Protein AF-A0A395IHF7-F1 (afdb_monomer_lite)

Structure (mmCIF, N/CA/C/O backbone):
data_AF-A0A395IHF7-F1
#
_entry.id   AF-A0A395IHF7-F1
#
loop_
_atom_site.group_PDB
_atom_site.id
_atom_site.type_symbol
_atom_site.label_atom_id
_atom_site.label_alt_id
_atom_site.label_comp_id
_atom_site.label_asym_id
_atom_site.label_entity_id
_atom_site.label_seq_id
_atom_site.pdbx_PDB_ins_code
_atom_site.Cartn_x
_atom_site.Cartn_y
_atom_site.Cartn_z
_atom_site.occupancy
_atom_site.B_iso_or_equiv
_atom_site.auth_seq_id
_atom_site.auth_comp_id
_atom_site.auth_asym_id
_atom_site.auth_atom_id
_atom_site.pdbx_PDB_model_num
ATOM 1 N N . MET A 1 1 ? 16.273 -17.813 -57.837 1.00 55.16 1 MET A N 1
ATOM 2 C CA . MET A 1 1 ? 17.072 -17.287 -56.708 1.00 55.16 1 MET A CA 1
ATOM 3 C C . MET A 1 1 ? 18.496 -17.087 -57.197 1.00 55.16 1 MET A C 1
ATOM 5 O O . MET A 1 1 ? 19.016 -17.998 -57.826 1.00 55.16 1 MET A O 1
ATOM 9 N N . LYS A 1 2 ? 19.098 -15.906 -57.006 1.00 71.19 2 LYS A N 1
ATOM 10 C CA . LYS A 1 2 ? 20.512 -15.695 -57.355 1.00 71.19 2 LYS A CA 1
ATOM 11 C C . LYS A 1 2 ? 21.370 -16.329 -56.262 1.00 71.19 2 LYS A C 1
ATOM 13 O O . LYS A 1 2 ? 21.227 -15.961 -55.101 1.00 71.19 2 LYS A O 1
ATOM 18 N N . GLN A 1 3 ? 22.212 -17.286 -56.632 1.00 73.31 3 GLN A N 1
ATOM 19 C CA . GLN A 1 3 ? 23.187 -17.875 -55.723 1.00 73.31 3 GLN A CA 1
ATOM 20 C C . GLN A 1 3 ? 24.401 -16.945 -55.670 1.00 73.31 3 GLN A C 1
ATOM 22 O O . GLN A 1 3 ? 24.995 -16.646 -56.703 1.00 73.31 3 GLN A O 1
ATOM 27 N N . LEU A 1 4 ? 24.703 -16.419 -54.485 1.00 83.75 4 LEU A N 1
ATOM 28 C CA . LEU A 1 4 ? 25.856 -15.552 -54.252 1.00 83.75 4 LEU A CA 1
ATOM 29 C C . LEU A 1 4 ? 27.018 -16.418 -53.756 1.00 83.75 4 LEU A C 1
ATOM 31 O O . LEU A 1 4 ? 26.827 -17.226 -52.848 1.00 83.75 4 LEU A O 1
ATOM 35 N N . ASP A 1 5 ? 28.202 -16.253 -54.345 1.00 85.06 5 ASP A N 1
ATOM 36 C CA . ASP A 1 5 ? 29.438 -16.837 -53.811 1.00 85.06 5 ASP A CA 1
ATOM 37 C C . ASP A 1 5 ? 29.914 -15.965 -52.641 1.00 85.06 5 ASP A C 1
ATOM 39 O O . ASP A 1 5 ? 30.459 -14.878 -52.838 1.00 85.06 5 ASP A O 1
ATOM 43 N N . ILE A 1 6 ? 29.619 -16.401 -51.415 1.00 87.75 6 ILE A N 1
ATOM 44 C CA . ILE A 1 6 ? 29.941 -15.677 -50.183 1.00 87.75 6 ILE A CA 1
ATOM 45 C C . ILE A 1 6 ? 31.145 -16.344 -49.525 1.00 87.75 6 ILE A C 1
ATOM 47 O O . ILE A 1 6 ? 31.130 -17.541 -49.241 1.00 87.75 6 ILE A O 1
ATOM 51 N N . ARG A 1 7 ? 32.170 -15.548 -49.211 1.00 87.12 7 ARG A N 1
ATOM 52 C CA . ARG A 1 7 ? 33.352 -15.991 -48.462 1.00 87.12 7 ARG A CA 1
ATOM 53 C C . ARG A 1 7 ? 33.421 -15.260 -47.130 1.00 87.12 7 ARG A C 1
ATOM 55 O O . ARG A 1 7 ? 33.378 -14.035 -47.098 1.00 87.12 7 ARG A O 1
ATOM 62 N N . ILE A 1 8 ? 33.551 -16.020 -46.047 1.00 87.75 8 ILE A N 1
ATOM 63 C CA . ILE A 1 8 ? 33.604 -15.498 -44.677 1.00 87.75 8 ILE A CA 1
ATOM 64 C C . ILE A 1 8 ? 35.060 -15.471 -44.215 1.00 87.75 8 ILE A C 1
ATOM 66 O O . ILE A 1 8 ? 35.798 -16.438 -44.412 1.00 87.75 8 ILE A O 1
ATOM 70 N N . LYS A 1 9 ? 35.471 -14.369 -43.587 1.00 84.25 9 LYS A N 1
ATOM 71 C CA . LYS A 1 9 ? 36.768 -14.235 -42.920 1.00 84.25 9 LYS A CA 1
ATOM 72 C C . LYS A 1 9 ? 36.562 -13.625 -41.541 1.00 84.25 9 LYS A C 1
ATOM 74 O O . LYS A 1 9 ? 35.762 -12.709 -41.391 1.00 84.25 9 LYS A O 1
ATOM 79 N N . TRP A 1 10 ? 37.312 -14.124 -40.567 1.00 84.88 10 TRP A N 1
ATOM 80 C CA . TRP A 1 10 ? 37.347 -13.587 -39.212 1.00 84.88 10 TRP A CA 1
ATOM 81 C C . TRP A 1 10 ? 38.601 -12.737 -39.042 1.00 84.88 10 TRP A C 1
ATOM 83 O O . TRP A 1 10 ? 39.677 -13.135 -39.491 1.00 84.88 10 TRP A O 1
ATOM 93 N N . SER A 1 11 ? 38.457 -11.586 -38.395 1.00 80.81 11 SER A N 1
ATOM 94 C CA . SER A 1 11 ? 39.566 -10.719 -38.004 1.00 80.81 11 SER A CA 1
ATOM 95 C C . SER A 1 11 ? 39.525 -10.501 -36.492 1.00 80.81 11 SER A C 1
ATOM 97 O O . SER A 1 11 ? 38.429 -10.397 -35.938 1.00 80.81 11 SER A O 1
ATOM 99 N N . PRO A 1 12 ? 40.683 -10.395 -35.819 1.00 81.56 12 PRO A N 1
ATOM 100 C CA . PRO A 1 12 ? 40.761 -9.789 -34.495 1.00 81.56 12 PRO A CA 1
ATOM 101 C C . PRO A 1 12 ? 40.191 -8.361 -34.514 1.00 81.56 12 PRO A C 1
ATOM 103 O O . PRO A 1 12 ? 40.241 -7.686 -35.547 1.00 81.56 12 PRO A O 1
ATOM 106 N N . GLY A 1 13 ? 39.634 -7.921 -33.384 1.00 78.19 13 GLY A N 1
ATOM 107 C CA . GLY A 1 13 ? 39.105 -6.562 -33.230 1.00 78.19 13 GLY A CA 1
ATOM 108 C C . GLY A 1 13 ? 40.215 -5.507 -33.213 1.00 78.19 13 GLY A C 1
ATOM 109 O O . GLY A 1 13 ? 41.341 -5.814 -32.829 1.00 78.19 13 GLY A O 1
ATOM 110 N N . HIS A 1 14 ? 39.881 -4.275 -33.611 1.00 71.88 14 HIS A N 1
ATOM 111 C CA . HIS A 1 14 ? 40.781 -3.110 -33.602 1.00 71.88 14 HIS A CA 1
ATOM 112 C C . HIS A 1 14 ? 42.062 -3.279 -34.433 1.00 71.88 14 HIS A C 1
ATOM 114 O O . HIS A 1 14 ? 43.141 -2.845 -34.043 1.00 71.88 14 HIS A O 1
ATOM 120 N N . MET A 1 15 ? 41.940 -3.925 -35.593 1.00 80.06 15 MET A N 1
ATOM 121 C CA . MET A 1 15 ? 43.037 -4.094 -36.554 1.00 80.06 15 MET A CA 1
ATOM 122 C C . MET A 1 15 ? 43.128 -2.938 -37.564 1.00 80.06 15 MET A C 1
ATOM 124 O O . MET A 1 15 ? 43.804 -3.086 -38.579 1.00 80.06 15 MET A O 1
ATOM 128 N N . GLU A 1 16 ? 42.410 -1.831 -37.330 1.00 76.31 16 GLU A N 1
ATOM 129 C CA . GLU A 1 16 ? 42.349 -0.661 -38.224 1.00 76.31 16 GLU A CA 1
ATOM 130 C C . GLU A 1 16 ? 41.870 -1.009 -39.647 1.00 76.31 16 GLU A C 1
ATOM 132 O O . GLU A 1 16 ? 42.164 -0.320 -40.624 1.00 76.31 16 GLU A O 1
ATOM 137 N N . ILE A 1 17 ? 41.105 -2.098 -39.789 1.00 84.94 17 ILE A N 1
ATOM 138 C CA . ILE A 1 17 ? 40.474 -2.443 -41.061 1.00 84.94 17 ILE A CA 1
ATOM 139 C C . ILE A 1 17 ? 39.354 -1.433 -41.286 1.00 84.94 17 ILE A C 1
ATOM 141 O O . ILE A 1 17 ? 38.301 -1.545 -40.667 1.00 84.94 17 ILE A O 1
ATOM 145 N N . GLU A 1 18 ? 39.575 -0.484 -42.193 1.00 84.12 18 GLU A N 1
ATOM 146 C CA . GLU A 1 18 ? 38.692 0.661 -42.464 1.00 84.12 18 GLU A CA 1
ATOM 147 C C . GLU A 1 18 ? 37.201 0.283 -42.518 1.00 84.12 18 GLU A C 1
ATOM 149 O O . GLU A 1 18 ? 36.375 0.893 -41.846 1.00 84.12 18 GLU A O 1
ATOM 154 N N . GLY A 1 19 ? 36.849 -0.786 -43.242 1.00 85.19 19 GLY A N 1
ATOM 155 C CA . GLY A 1 19 ? 35.459 -1.245 -43.341 1.00 85.19 19 GLY A CA 1
ATOM 156 C C . GLY A 1 19 ? 34.888 -1.856 -42.054 1.00 85.19 19 GLY A C 1
ATOM 157 O O . GLY A 1 19 ? 33.687 -1.759 -41.821 1.00 85.19 19 GLY A O 1
ATOM 158 N N . ASN A 1 20 ? 35.722 -2.478 -41.217 1.00 86.44 20 ASN A N 1
ATOM 159 C CA . ASN A 1 20 ? 35.306 -3.016 -39.920 1.00 86.44 20 ASN A CA 1
ATOM 160 C C . ASN A 1 20 ? 35.151 -1.898 -38.885 1.00 86.44 20 ASN A C 1
ATOM 162 O O . ASN A 1 20 ? 34.181 -1.901 -38.140 1.00 86.44 20 ASN A O 1
ATOM 166 N N . GLU A 1 21 ? 36.071 -0.934 -38.875 1.00 87.94 21 GLU A N 1
ATOM 167 C CA . GLU A 1 21 ? 35.995 0.233 -37.991 1.00 87.94 21 GLU A CA 1
ATOM 168 C C . GLU A 1 21 ? 34.795 1.117 -38.346 1.00 87.94 21 GLU A C 1
ATOM 170 O O . GLU A 1 21 ? 34.081 1.572 -37.460 1.00 87.94 21 GLU A O 1
ATOM 175 N N . GLU A 1 22 ? 34.501 1.313 -39.636 1.00 86.56 22 GLU A N 1
ATOM 176 C CA . GLU A 1 22 ? 33.305 2.047 -40.060 1.00 86.56 22 GLU A CA 1
ATOM 177 C C . GLU A 1 22 ? 32.018 1.288 -39.708 1.00 86.56 22 GLU A C 1
ATOM 179 O O . GLU A 1 22 ? 31.049 1.892 -39.245 1.00 86.56 22 GLU A O 1
ATOM 184 N N . ALA A 1 23 ? 32.002 -0.041 -39.863 1.00 87.75 23 ALA A N 1
ATOM 185 C CA . ALA A 1 23 ? 30.879 -0.864 -39.422 1.00 87.75 23 ALA A CA 1
ATOM 186 C C . ALA A 1 23 ? 30.671 -0.785 -37.899 1.00 87.75 23 ALA A C 1
ATOM 188 O O . ALA A 1 23 ? 29.532 -0.644 -37.451 1.00 87.75 23 ALA A O 1
ATOM 189 N N . ASP A 1 24 ? 31.748 -0.815 -37.112 1.00 86.81 24 ASP A N 1
ATOM 190 C CA . ASP A 1 24 ? 31.706 -0.671 -35.655 1.00 86.81 24 ASP A CA 1
ATOM 191 C C . ASP A 1 24 ? 31.261 0.739 -35.240 1.00 86.81 24 ASP A C 1
ATOM 193 O O . ASP A 1 24 ? 30.377 0.902 -34.399 1.00 86.81 24 ASP A O 1
ATOM 197 N N . ARG A 1 25 ? 31.766 1.781 -35.911 1.00 87.81 25 ARG A N 1
ATOM 198 C CA . ARG A 1 25 ? 31.331 3.172 -35.725 1.00 87.81 25 ARG A CA 1
ATOM 199 C C . ARG A 1 25 ? 29.837 3.332 -35.993 1.00 87.81 25 ARG A C 1
ATOM 201 O O . ARG A 1 25 ? 29.148 3.994 -35.216 1.00 87.81 25 ARG A O 1
ATOM 208 N N . LEU A 1 26 ? 29.323 2.733 -37.068 1.00 87.38 26 LEU A N 1
ATOM 209 C CA . LEU A 1 26 ? 27.897 2.754 -37.406 1.00 87.38 26 LEU A CA 1
ATOM 210 C C . LEU A 1 26 ? 27.057 1.957 -36.401 1.00 87.38 26 LEU A C 1
ATOM 212 O O . LEU A 1 26 ? 25.983 2.419 -36.014 1.00 87.38 26 LEU A O 1
ATOM 216 N N . ALA A 1 27 ? 27.545 0.806 -35.937 1.00 87.62 27 ALA A N 1
ATOM 217 C CA . ALA A 1 27 ? 26.888 0.021 -34.895 1.00 87.62 27 ALA A CA 1
ATOM 218 C C . ALA A 1 27 ? 26.808 0.800 -33.572 1.00 87.62 27 ALA A C 1
ATOM 220 O O . ALA A 1 27 ? 25.733 0.894 -32.980 1.00 87.62 27 ALA A O 1
ATOM 221 N N . ASN A 1 28 ? 27.904 1.442 -33.159 1.00 83.62 28 ASN A N 1
ATOM 222 C CA . ASN A 1 28 ? 27.968 2.291 -31.970 1.00 83.62 28 ASN A CA 1
ATOM 223 C C . ASN A 1 28 ? 27.066 3.528 -32.102 1.00 83.62 28 ASN A C 1
ATOM 225 O O . ASN A 1 28 ? 26.352 3.883 -31.162 1.00 83.62 28 ASN A O 1
ATOM 229 N N . ALA A 1 29 ? 27.023 4.159 -33.278 1.00 83.06 29 ALA A N 1
ATOM 230 C CA . ALA A 1 29 ? 26.114 5.271 -33.547 1.00 83.06 29 ALA A CA 1
ATOM 231 C C . ALA A 1 29 ? 24.640 4.832 -33.476 1.00 83.06 29 ALA A C 1
ATOM 233 O O . ALA A 1 29 ? 23.815 5.545 -32.909 1.00 83.06 29 ALA A O 1
ATOM 234 N N . GLY A 1 30 ? 24.318 3.640 -33.988 1.00 76.69 30 GLY A N 1
ATOM 235 C CA . GLY A 1 30 ? 22.988 3.035 -33.889 1.00 76.69 30 GLY A CA 1
ATOM 236 C C . GLY A 1 30 ? 22.602 2.660 -32.456 1.00 76.69 30 GLY A C 1
ATOM 237 O O . GLY A 1 30 ? 21.466 2.891 -32.050 1.00 76.69 30 GLY A O 1
ATOM 238 N N . ALA A 1 31 ? 23.556 2.163 -31.665 1.00 76.69 31 ALA A N 1
ATOM 239 C CA . ALA A 1 31 ? 23.379 1.891 -30.238 1.00 76.69 31 ALA A CA 1
ATOM 240 C C . ALA A 1 31 ? 23.173 3.173 -29.412 1.00 76.69 31 ALA A C 1
ATOM 242 O O . ALA A 1 31 ? 22.511 3.142 -28.378 1.00 76.69 31 ALA A O 1
ATOM 243 N N . THR A 1 32 ? 23.699 4.303 -29.893 1.00 68.31 32 THR A N 1
ATOM 244 C CA . THR A 1 32 ? 23.508 5.640 -29.304 1.00 68.31 32 THR A CA 1
ATOM 245 C C . THR A 1 32 ? 22.294 6.376 -29.901 1.00 68.31 32 THR A C 1
ATOM 247 O O . THR A 1 32 ? 22.070 7.551 -29.608 1.00 68.31 32 THR A O 1
ATOM 250 N N . GLY A 1 33 ? 21.489 5.711 -30.744 1.00 65.50 33 GLY A N 1
ATOM 251 C CA . GLY A 1 33 ? 20.199 6.229 -31.208 1.00 65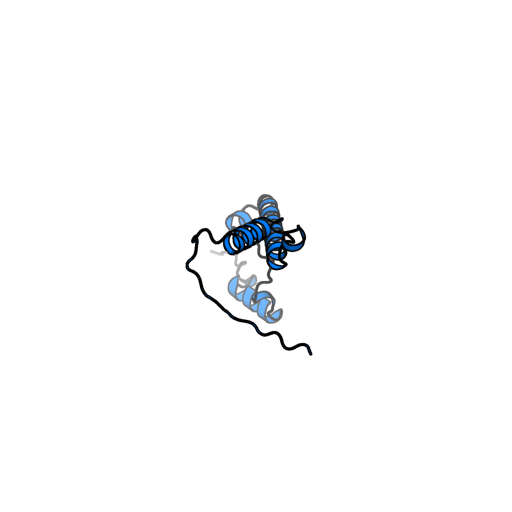.50 33 GLY A CA 1
ATOM 252 C C . GLY A 1 33 ? 19.258 6.532 -30.033 1.00 65.50 33 GLY A C 1
ATOM 253 O O . GLY A 1 33 ? 19.567 6.157 -28.903 1.00 65.50 33 GLY A O 1
ATOM 254 N N . PRO A 1 34 ? 18.122 7.230 -30.247 1.00 62.62 34 PRO A N 1
ATOM 255 C CA . PRO A 1 34 ? 17.223 7.616 -29.163 1.00 62.62 34 PRO A CA 1
ATOM 256 C C . PRO A 1 34 ? 16.772 6.382 -28.377 1.00 62.62 34 PRO A C 1
ATOM 258 O O . PRO A 1 34 ? 15.865 5.660 -28.786 1.00 62.62 34 PRO A O 1
ATOM 261 N N . MET A 1 35 ? 17.448 6.161 -27.251 1.00 59.16 35 MET A N 1
ATOM 262 C CA . MET A 1 35 ? 17.130 5.154 -26.259 1.00 59.16 35 MET A CA 1
ATOM 263 C C . MET A 1 35 ? 15.711 5.452 -25.776 1.00 59.16 35 MET A C 1
ATOM 265 O O . MET A 1 35 ? 15.427 6.554 -25.293 1.00 59.16 35 MET A O 1
ATOM 269 N N . ASP A 1 36 ? 14.829 4.476 -25.948 1.00 55.78 36 ASP A N 1
ATOM 270 C CA . ASP A 1 36 ? 13.464 4.466 -25.440 1.00 55.78 36 ASP A CA 1
ATOM 271 C C . ASP A 1 36 ? 12.622 5.660 -25.906 1.00 55.78 36 ASP A C 1
ATOM 273 O O . ASP A 1 36 ? 12.400 6.654 -25.191 1.00 55.78 36 ASP A O 1
ATOM 277 N N . GLN A 1 37 ? 12.065 5.524 -27.112 1.00 56.88 37 GLN A N 1
ATOM 278 C CA . GLN A 1 37 ? 10.879 6.289 -27.475 1.00 56.88 37 GLN A CA 1
ATOM 279 C C . GLN A 1 37 ? 9.819 6.062 -26.390 1.00 56.88 37 GLN A C 1
ATOM 281 O O . GLN A 1 37 ? 9.633 4.952 -25.902 1.00 56.88 37 GLN A O 1
ATOM 286 N N . ALA A 1 38 ? 9.129 7.132 -25.991 1.00 55.66 38 ALA A N 1
ATOM 287 C CA . ALA A 1 38 ? 8.245 7.207 -24.822 1.00 55.66 38 ALA A CA 1
ATOM 288 C C . ALA A 1 38 ? 7.167 6.100 -24.697 1.00 55.66 38 ALA A C 1
ATOM 290 O O . ALA A 1 38 ? 6.553 5.970 -23.639 1.00 55.66 38 ALA A O 1
ATOM 291 N N . ILE A 1 39 ? 6.958 5.298 -25.742 1.00 53.44 39 ILE A N 1
ATOM 292 C CA . ILE A 1 39 ? 6.114 4.100 -25.760 1.00 53.44 39 ILE A CA 1
ATOM 293 C C . ILE A 1 39 ? 6.646 3.031 -24.785 1.00 53.44 39 ILE A C 1
ATOM 295 O O . ILE A 1 39 ? 5.854 2.444 -24.049 1.00 53.44 39 ILE A O 1
ATOM 299 N N . ASP A 1 40 ? 7.968 2.866 -24.670 1.00 54.72 40 ASP A N 1
ATOM 300 C CA . ASP A 1 40 ? 8.603 1.910 -23.742 1.00 54.72 40 ASP A CA 1
ATOM 301 C C . ASP A 1 40 ? 8.640 2.423 -22.289 1.00 54.72 40 ASP A C 1
ATOM 303 O O . ASP A 1 40 ? 8.932 1.685 -21.349 1.00 54.72 40 ASP A O 1
ATOM 307 N N . LYS A 1 41 ? 8.281 3.698 -22.086 1.00 59.38 41 LYS A N 1
ATOM 308 C CA . LYS A 1 41 ? 8.163 4.359 -20.774 1.00 59.38 41 LYS A CA 1
ATOM 309 C C . LYS A 1 41 ? 6.731 4.366 -20.243 1.00 59.38 41 LYS A C 1
ATOM 311 O O . LYS A 1 41 ? 6.456 5.012 -19.229 1.00 59.38 41 LYS A O 1
ATOM 316 N N . LEU A 1 42 ? 5.804 3.664 -20.899 1.00 65.81 42 LEU A N 1
ATOM 317 C CA . LEU A 1 42 ? 4.484 3.442 -20.324 1.00 65.81 42 LEU A CA 1
ATOM 318 C C . LEU A 1 42 ? 4.646 2.620 -19.038 1.00 65.81 42 LEU A C 1
ATOM 320 O O . LEU A 1 42 ? 5.283 1.563 -19.057 1.00 65.81 42 LEU A O 1
ATOM 324 N N . PRO A 1 43 ? 4.088 3.074 -17.901 1.00 69.12 43 PRO A N 1
ATOM 325 C CA . PRO A 1 43 ? 4.196 2.326 -16.665 1.00 69.12 43 PRO A CA 1
ATOM 326 C C . PRO A 1 43 ? 3.576 0.949 -16.881 1.00 69.12 43 PRO A C 1
ATOM 328 O O . PRO A 1 43 ? 2.414 0.825 -17.274 1.00 69.12 43 PRO A O 1
ATOM 331 N N . THR A 1 44 ? 4.355 -0.099 -16.614 1.00 84.50 44 THR A N 1
ATOM 332 C CA . THR A 1 44 ? 3.873 -1.478 -16.687 1.00 84.50 44 THR A CA 1
ATOM 333 C C . THR A 1 44 ? 2.584 -1.604 -15.872 1.00 84.50 44 THR A C 1
ATOM 335 O O . THR A 1 44 ? 2.452 -0.982 -14.814 1.00 84.50 44 THR A O 1
ATOM 338 N N . ILE A 1 45 ? 1.648 -2.459 -16.295 1.00 87.88 45 ILE A N 1
ATOM 339 C CA . ILE A 1 45 ? 0.398 -2.736 -15.557 1.00 87.88 45 ILE A CA 1
ATOM 340 C C . ILE A 1 45 ? 0.679 -3.014 -14.067 1.00 87.88 45 ILE A C 1
ATOM 342 O O . ILE A 1 45 ? -0.055 -2.556 -13.190 1.00 87.88 45 ILE A O 1
ATOM 346 N N . SER A 1 46 ? 1.770 -3.722 -13.766 1.00 89.56 46 SER A N 1
ATOM 347 C CA . SER A 1 46 ? 2.251 -3.964 -12.401 1.00 89.56 46 SER A CA 1
ATOM 348 C C . SER A 1 46 ? 2.612 -2.677 -11.651 1.00 89.56 46 SER A C 1
ATOM 350 O O . SER A 1 46 ? 2.214 -2.522 -10.499 1.00 89.56 46 SER A O 1
ATOM 352 N N . GLY A 1 47 ? 3.301 -1.733 -12.296 1.00 88.81 47 GLY A N 1
ATOM 353 C CA . GLY A 1 47 ? 3.635 -0.424 -11.728 1.00 88.81 47 GLY A CA 1
ATOM 354 C C . GLY A 1 47 ? 2.389 0.406 -11.422 1.00 88.81 47 GLY A C 1
ATOM 355 O O . GLY A 1 47 ? 2.228 0.885 -10.299 1.00 88.81 47 GLY A O 1
ATOM 356 N N . VAL A 1 48 ? 1.444 0.478 -12.365 1.00 92.38 48 VAL A N 1
ATOM 357 C CA . VAL A 1 48 ? 0.154 1.159 -12.151 1.00 92.38 48 VAL A CA 1
ATOM 358 C C . VAL A 1 48 ? -0.613 0.530 -10.984 1.00 92.38 48 VAL A C 1
ATOM 360 O O . VAL A 1 48 ? -1.082 1.237 -10.091 1.00 92.38 48 VAL A O 1
ATOM 363 N N . ARG A 1 49 ? -0.697 -0.807 -10.929 1.00 93.44 49 ARG A N 1
ATOM 364 C CA . ARG A 1 49 ? -1.339 -1.531 -9.817 1.00 93.44 49 ARG A CA 1
ATOM 365 C C . ARG A 1 49 ? -0.677 -1.235 -8.474 1.00 93.44 49 ARG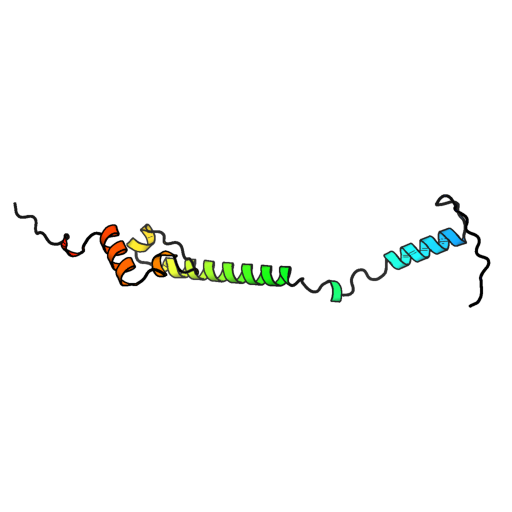 A C 1
ATOM 367 O O . ARG A 1 49 ? -1.386 -1.086 -7.480 1.00 93.44 49 ARG A O 1
ATOM 374 N N . THR A 1 50 ? 0.650 -1.140 -8.429 1.00 94.50 50 THR A N 1
ATOM 375 C CA . THR A 1 50 ? 1.383 -0.769 -7.213 1.00 94.50 50 THR A CA 1
ATOM 376 C C . THR A 1 50 ? 1.011 0.637 -6.761 1.00 94.50 50 THR A C 1
ATOM 378 O O . THR A 1 50 ? 0.649 0.810 -5.601 1.00 94.50 50 THR A O 1
ATOM 381 N N . ILE A 1 51 ? 0.993 1.619 -7.667 1.00 94.44 51 ILE A N 1
ATOM 382 C CA . ILE A 1 51 ? 0.607 3.001 -7.341 1.00 94.44 51 ILE A CA 1
ATOM 383 C C . ILE A 1 51 ? -0.820 3.054 -6.782 1.00 94.44 51 ILE A C 1
ATOM 385 O O . ILE A 1 51 ? -1.057 3.676 -5.748 1.00 94.44 51 ILE A O 1
ATOM 389 N N . VAL A 1 52 ? -1.771 2.362 -7.417 1.00 95.69 52 VAL A N 1
ATOM 390 C CA . VAL A 1 52 ? -3.163 2.300 -6.940 1.00 95.69 52 VAL A CA 1
ATOM 391 C C . VAL A 1 52 ? -3.247 1.679 -5.543 1.00 95.69 52 VAL A C 1
ATOM 393 O O . VAL A 1 52 ? -3.936 2.215 -4.675 1.00 95.69 52 VAL A O 1
ATOM 396 N N . ARG A 1 53 ? -2.521 0.582 -5.290 1.00 94.06 53 ARG A N 1
ATOM 397 C CA . ARG A 1 53 ? -2.464 -0.054 -3.963 1.00 94.06 53 ARG A CA 1
ATOM 398 C C . ARG A 1 53 ? -1.904 0.889 -2.900 1.00 94.06 53 ARG A C 1
ATOM 400 O O . ARG A 1 53 ? -2.476 0.957 -1.818 1.00 94.06 53 ARG A O 1
ATOM 407 N N . GLN A 1 54 ? -0.841 1.629 -3.215 1.00 95.94 54 GLN A N 1
ATOM 408 C CA . GLN A 1 54 ? -0.248 2.600 -2.291 1.00 95.94 54 GLN A CA 1
ATOM 409 C C . GLN A 1 54 ? -1.217 3.740 -1.973 1.00 95.94 54 GLN A C 1
ATOM 411 O O . GLN A 1 54 ? -1.443 4.043 -0.805 1.00 95.94 54 GLN A O 1
ATOM 416 N N . LYS A 1 55 ? -1.869 4.316 -2.993 1.00 96.31 55 LYS A N 1
ATOM 417 C CA . LYS A 1 55 ? -2.879 5.367 -2.789 1.00 96.31 55 LYS A CA 1
ATOM 418 C C . LYS A 1 55 ? -4.045 4.888 -1.929 1.00 96.31 55 LYS A C 1
ATOM 420 O O . LYS A 1 55 ? -4.486 5.612 -1.043 1.00 96.31 55 LYS A O 1
ATOM 425 N N . ARG A 1 56 ? -4.519 3.661 -2.163 1.00 94.31 56 ARG A N 1
ATOM 426 C CA . ARG A 1 56 ? -5.575 3.045 -1.357 1.00 94.31 56 ARG A CA 1
ATOM 427 C C . ARG A 1 56 ? -5.144 2.870 0.100 1.00 94.31 56 ARG A C 1
ATOM 429 O O . ARG A 1 56 ? -5.884 3.271 0.988 1.00 94.31 56 ARG A O 1
ATOM 436 N N . LEU A 1 57 ? -3.959 2.305 0.341 1.00 92.19 57 LEU A N 1
ATOM 437 C CA . LEU A 1 57 ? -3.439 2.085 1.694 1.00 92.19 57 LEU A CA 1
ATOM 438 C C . LEU A 1 57 ? -3.269 3.405 2.458 1.00 92.19 57 LEU A C 1
ATOM 440 O O . LEU A 1 57 ? -3.626 3.488 3.631 1.00 92.19 57 LEU A O 1
ATOM 444 N N . TYR A 1 58 ? -2.766 4.435 1.777 1.00 94.94 58 TYR A N 1
ATOM 445 C CA . TYR A 1 58 ? -2.612 5.774 2.336 1.00 94.94 58 TYR A CA 1
ATOM 446 C C . TYR A 1 58 ? -3.963 6.378 2.735 1.00 94.94 58 TYR A C 1
ATOM 448 O O . TYR A 1 58 ? -4.128 6.814 3.870 1.00 94.94 58 TYR A O 1
ATOM 456 N N . ALA A 1 59 ? -4.955 6.333 1.839 1.00 93.81 59 ALA A N 1
ATOM 457 C CA . ALA A 1 59 ? -6.296 6.839 2.124 1.00 93.81 59 ALA A CA 1
ATOM 458 C C . ALA A 1 59 ? -6.977 6.080 3.277 1.00 93.81 59 ALA A C 1
ATOM 460 O O . ALA A 1 59 ? -7.559 6.708 4.156 1.00 93.81 59 ALA A O 1
ATOM 461 N N . GLU A 1 60 ? -6.872 4.746 3.303 1.00 92.12 60 GLU A N 1
ATOM 462 C CA . GLU A 1 60 ? -7.418 3.915 4.387 1.00 92.12 60 GLU A CA 1
ATOM 463 C C . GLU A 1 60 ? -6.770 4.241 5.739 1.00 92.12 60 GLU A C 1
ATOM 465 O O . GLU A 1 60 ? -7.472 4.362 6.742 1.00 92.12 60 GLU A O 1
ATOM 470 N N . THR A 1 61 ? -5.445 4.410 5.763 1.00 90.94 61 THR A N 1
ATOM 471 C CA . THR A 1 61 ? -4.704 4.744 6.987 1.00 90.94 61 THR A CA 1
ATOM 472 C C . THR A 1 61 ? -5.090 6.126 7.490 1.00 90.94 61 THR A C 1
ATOM 474 O O . THR A 1 61 ? -5.490 6.254 8.642 1.00 90.94 61 THR A O 1
ATOM 477 N N . ASN A 1 62 ? -5.039 7.142 6.627 1.00 93.88 62 ASN A N 1
ATOM 478 C CA . ASN A 1 62 ? -5.372 8.512 7.005 1.00 93.88 62 ASN A CA 1
ATOM 479 C C . ASN A 1 62 ? -6.796 8.625 7.544 1.00 93.88 62 ASN A C 1
ATOM 481 O O . ASN A 1 62 ? -7.004 9.178 8.619 1.00 93.88 62 ASN A O 1
ATOM 485 N N . TRP A 1 63 ? -7.761 8.037 6.834 1.00 93.44 63 TRP A N 1
ATOM 486 C CA . TRP A 1 63 ? -9.148 8.032 7.279 1.00 93.44 63 TRP A CA 1
ATOM 487 C C . TRP A 1 63 ? -9.298 7.362 8.652 1.00 93.44 63 TRP A C 1
ATOM 489 O O . TRP A 1 63 ? -10.012 7.872 9.515 1.00 93.44 63 TRP A O 1
ATOM 499 N N . TRP A 1 64 ? -8.603 6.245 8.900 1.00 93.06 64 TRP A N 1
ATOM 500 C CA . TRP A 1 64 ? -8.658 5.591 10.207 1.00 93.06 64 TRP A CA 1
ATOM 501 C C . TRP A 1 64 ? -8.022 6.430 11.319 1.00 93.06 64 TRP A C 1
ATOM 503 O O . TRP A 1 64 ? -8.574 6.507 12.416 1.00 93.06 64 TRP A O 1
ATOM 513 N N . GLU A 1 65 ? -6.886 7.077 11.052 1.00 91.12 65 GLU A N 1
ATOM 514 C CA . GLU A 1 65 ? -6.249 7.996 12.001 1.00 91.12 65 GLU A CA 1
ATOM 515 C C . GLU A 1 65 ? -7.178 9.158 12.374 1.00 91.12 65 GLU A C 1
ATOM 517 O O . GLU A 1 65 ? -7.353 9.450 13.559 1.00 91.12 65 GLU A O 1
ATOM 522 N N . GLU A 1 66 ? -7.852 9.754 11.389 1.00 93.38 66 GLU A N 1
ATOM 523 C CA . GLU A 1 66 ? -8.859 10.795 11.609 1.00 93.38 66 GLU A CA 1
ATOM 524 C C . GLU A 1 66 ? -10.017 10.277 12.473 1.00 93.38 66 GLU A C 1
ATOM 526 O O . GLU A 1 66 ? -10.363 10.888 13.487 1.00 93.38 66 GLU A O 1
ATOM 531 N N . MET A 1 67 ? -10.573 9.105 12.150 1.00 90.62 67 MET A N 1
ATOM 532 C CA . MET A 1 67 ? -11.666 8.502 12.920 1.00 90.62 67 MET A CA 1
ATOM 533 C C . MET A 1 67 ? -11.259 8.158 14.355 1.00 90.62 67 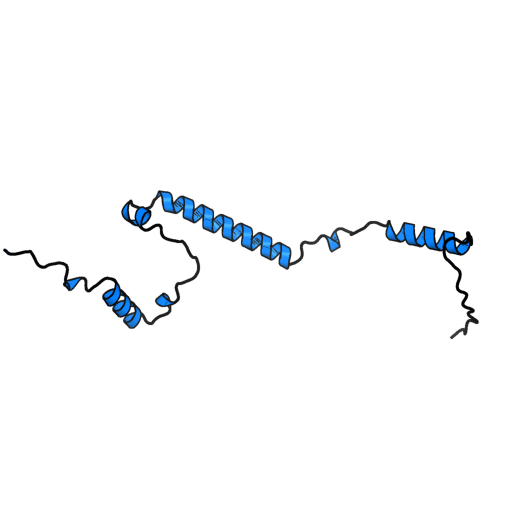MET A C 1
ATOM 535 O O . MET A 1 67 ? -12.059 8.341 15.276 1.00 90.62 67 MET A O 1
ATOM 539 N N . LYS A 1 68 ? -10.015 7.726 14.595 1.00 89.38 68 LYS A N 1
ATOM 540 C CA . LYS A 1 68 ? -9.530 7.416 15.950 1.00 89.38 68 LYS A CA 1
ATOM 541 C C . LYS A 1 68 ? -9.605 8.609 16.899 1.00 89.38 68 LYS A C 1
ATOM 543 O O . LYS A 1 68 ? -9.822 8.414 18.097 1.00 89.38 68 LYS A O 1
ATOM 548 N N . THR A 1 69 ? -9.474 9.834 16.392 1.00 89.25 69 THR A N 1
ATOM 549 C CA . THR A 1 69 ? -9.594 11.041 17.226 1.00 89.25 69 THR A CA 1
ATOM 550 C C . THR A 1 69 ? -10.989 11.168 17.850 1.00 89.25 69 THR A C 1
ATOM 552 O O . THR A 1 69 ? -11.106 11.528 19.027 1.00 89.25 69 THR A O 1
ATOM 555 N N . SER A 1 70 ? -12.021 10.758 17.104 1.00 91.62 70 SER A N 1
ATOM 556 C CA . SER A 1 70 ? -13.438 10.811 17.483 1.00 91.62 70 SER A CA 1
ATOM 557 C C . SER A 1 70 ? -13.893 9.688 18.427 1.00 91.62 70 SER A C 1
ATOM 559 O O . SER A 1 70 ? -14.999 9.744 18.964 1.00 91.62 70 SER A O 1
ATOM 561 N N . LEU A 1 71 ? -13.053 8.673 18.671 1.00 88.94 71 LEU A N 1
ATOM 562 C CA . LEU A 1 71 ? -13.396 7.550 19.547 1.00 88.94 71 LEU A CA 1
ATOM 563 C C . LEU A 1 71 ? -13.548 7.984 21.014 1.00 88.94 71 LEU A C 1
ATOM 565 O O . LEU A 1 71 ? -12.827 8.855 21.516 1.00 88.94 71 LEU A O 1
ATOM 569 N N . SER A 1 72 ? -14.446 7.307 21.733 1.00 91.69 72 SER A N 1
ATOM 570 C CA . SER A 1 72 ? -14.569 7.461 23.184 1.00 91.69 72 SER A CA 1
ATOM 571 C C . SER A 1 72 ? -13.345 6.890 23.915 1.00 91.69 72 SER A C 1
ATOM 573 O O . SER A 1 72 ? -12.590 6.086 23.362 1.00 91.69 72 SER A O 1
ATOM 575 N N . ALA A 1 73 ? -13.151 7.283 25.178 1.00 89.44 73 ALA A N 1
ATOM 576 C CA . ALA A 1 73 ? -11.997 6.870 25.983 1.00 89.44 73 ALA A CA 1
ATOM 577 C C . ALA A 1 73 ? -11.820 5.339 26.053 1.00 89.44 73 ALA A C 1
ATOM 579 O O . ALA A 1 73 ? -10.712 4.848 25.860 1.00 89.44 73 ALA A O 1
ATOM 580 N N . GLY A 1 74 ? -12.912 4.582 26.226 1.00 88.81 74 GLY A N 1
ATOM 581 C CA . GLY A 1 74 ? -12.848 3.116 26.282 1.00 88.81 74 GLY A CA 1
ATOM 582 C C . GLY A 1 74 ? -12.403 2.476 24.962 1.00 88.81 74 GLY A C 1
ATOM 583 O O . GLY A 1 74 ? -11.597 1.552 24.958 1.00 88.81 74 GLY A O 1
ATOM 584 N N . TYR A 1 75 ? -12.854 3.001 23.818 1.00 86.62 75 TYR A N 1
ATOM 585 C CA . TYR A 1 75 ? -12.392 2.498 22.521 1.00 86.62 75 TYR A CA 1
ATOM 586 C C . TYR A 1 75 ? -10.947 2.903 22.214 1.00 86.62 75 TYR A C 1
ATOM 588 O O . TYR A 1 75 ? -10.247 2.160 21.530 1.00 86.62 75 TYR A O 1
ATOM 596 N N . LYS A 1 76 ? -10.477 4.046 22.727 1.00 87.75 76 LYS A N 1
ATOM 597 C CA . LYS A 1 76 ? -9.067 4.450 22.614 1.00 87.75 76 LYS A CA 1
ATOM 598 C C . LYS A 1 76 ? -8.148 3.490 23.369 1.00 87.75 76 LYS A C 1
ATOM 600 O O . LYS A 1 76 ? -7.124 3.101 22.817 1.00 87.75 76 LYS A O 1
ATOM 605 N N . GLU A 1 77 ? -8.547 3.052 24.563 1.00 90.44 77 GLU A N 1
ATOM 606 C CA . GLU A 1 77 ? -7.822 2.036 25.340 1.00 90.44 77 GLU A CA 1
ATOM 607 C C . GLU A 1 77 ? -7.735 0.698 24.593 1.00 90.44 77 GLU A C 1
ATOM 609 O O . GLU A 1 77 ? -6.681 0.070 24.542 1.00 90.44 77 GLU A O 1
ATOM 614 N N . TRP A 1 78 ? -8.821 0.286 23.935 1.00 87.44 78 TRP A N 1
ATOM 615 C CA . TRP A 1 78 ? -8.848 -0.964 23.169 1.00 87.44 78 TRP A CA 1
ATOM 616 C C . TRP A 1 78 ? -8.005 -0.931 21.892 1.00 87.44 78 TRP A C 1
ATOM 618 O O . TRP A 1 78 ? -7.716 -1.990 21.341 1.00 87.44 78 TRP A O 1
ATOM 628 N N . SER A 1 79 ? -7.584 0.251 21.428 1.00 86.00 79 SER A N 1
ATOM 629 C CA . SER A 1 79 ? -6.732 0.450 20.245 1.00 86.00 79 SER A CA 1
ATOM 630 C C . SER A 1 79 ? -7.137 -0.397 19.018 1.00 86.00 79 SER A C 1
ATOM 632 O O . SER A 1 79 ? -6.327 -1.156 18.473 1.00 86.00 79 SER A O 1
ATOM 634 N N . PRO A 1 80 ? -8.402 -0.302 18.557 1.00 85.81 80 PRO A N 1
ATOM 635 C CA . PRO A 1 80 ? -8.899 -1.146 17.482 1.00 85.81 80 PRO A CA 1
ATOM 636 C C . PRO A 1 80 ? -8.065 -0.987 16.204 1.00 85.81 80 PRO A C 1
ATOM 638 O O . PRO A 1 80 ? -7.660 0.112 15.816 1.00 85.81 80 PRO A O 1
ATOM 641 N N . LYS A 1 81 ? -7.815 -2.111 15.528 1.00 85.81 81 LYS A N 1
ATOM 642 C CA . LYS A 1 81 ? -7.179 -2.126 14.208 1.00 85.81 81 LYS A CA 1
ATOM 643 C C . LYS A 1 81 ? -8.259 -2.058 13.141 1.00 85.81 81 LYS A C 1
ATOM 645 O O . LYS A 1 81 ? -9.162 -2.893 13.132 1.00 85.81 81 LYS A O 1
ATOM 650 N N . TYR A 1 82 ? -8.145 -1.101 12.229 1.00 84.62 82 TYR A N 1
ATOM 651 C CA . TYR A 1 82 ? -9.021 -1.045 11.069 1.00 84.62 82 TYR A CA 1
ATOM 652 C C . TYR A 1 82 ? -8.609 -2.076 10.027 1.00 84.62 82 TYR A C 1
ATOM 654 O O . TYR A 1 82 ? -7.431 -2.223 9.701 1.00 84.62 82 TYR A O 1
ATOM 662 N N . ASN A 1 83 ? -9.593 -2.807 9.516 1.00 83.88 83 ASN A N 1
ATOM 663 C CA . ASN A 1 83 ? -9.411 -3.771 8.448 1.00 83.88 83 ASN A CA 1
ATOM 664 C C . ASN A 1 83 ? -10.620 -3.692 7.518 1.00 83.88 83 ASN A C 1
ATOM 666 O O . ASN A 1 83 ? -11.757 -3.801 7.968 1.00 83.88 83 ASN A O 1
ATOM 670 N N . THR A 1 84 ? -10.371 -3.520 6.222 1.00 80.19 84 THR A N 1
ATOM 671 C CA . THR A 1 84 ? -11.424 -3.509 5.198 1.00 80.19 84 THR A CA 1
ATOM 672 C C . THR A 1 84 ? -11.925 -4.907 4.850 1.00 80.19 84 THR A C 1
ATOM 674 O O . THR A 1 84 ? -12.968 -5.045 4.216 1.00 80.19 84 THR A O 1
ATOM 677 N N . LYS A 1 85 ? -11.197 -5.960 5.239 1.00 84.25 85 LYS A N 1
ATOM 678 C CA . LYS A 1 85 ? -11.630 -7.341 5.031 1.00 84.25 85 LYS A CA 1
ATOM 679 C C . LYS A 1 85 ? -12.546 -7.784 6.155 1.00 84.25 85 LYS A C 1
ATOM 681 O O . LYS A 1 85 ? -12.216 -7.635 7.331 1.00 84.25 85 LYS A O 1
ATOM 686 N N . GLU A 1 86 ? -13.647 -8.405 5.759 1.00 82.69 86 GLU A N 1
ATOM 687 C CA . GLU A 1 86 ? -14.567 -9.048 6.680 1.00 82.69 86 GLU A CA 1
ATOM 688 C C . GLU A 1 86 ? -13.833 -10.127 7.507 1.00 82.69 86 GLU A C 1
ATOM 690 O O . GLU A 1 86 ? -13.156 -10.992 6.932 1.00 82.69 86 GLU A O 1
ATOM 695 N N . PRO A 1 87 ? -13.920 -10.081 8.850 1.00 85.38 87 PRO A N 1
ATOM 696 C CA . PRO A 1 87 ? -13.435 -11.152 9.708 1.00 85.38 87 PRO A CA 1
ATOM 697 C C . PRO A 1 87 ? -14.104 -12.480 9.348 1.00 85.38 87 PRO A C 1
ATOM 699 O O . PRO A 1 87 ? -15.299 -12.532 9.059 1.00 85.38 87 PRO A O 1
ATOM 702 N N . LYS A 1 88 ? -13.353 -13.583 9.408 1.00 83.75 88 LYS A N 1
ATOM 703 C CA . LYS A 1 88 ? -13.885 -14.914 9.064 1.00 83.75 88 LYS A CA 1
ATOM 704 C C . LYS A 1 88 ? -15.031 -15.331 9.981 1.00 83.75 88 LYS A C 1
ATOM 706 O O . LYS A 1 88 ? -15.835 -16.169 9.608 1.00 83.75 88 LYS A O 1
ATOM 711 N N . GLU A 1 89 ? -15.111 -14.762 11.174 1.00 83.00 89 GLU A N 1
ATOM 712 C CA . GLU A 1 89 ? -16.181 -15.009 12.128 1.00 83.00 89 GLU A CA 1
ATOM 713 C C . GLU A 1 89 ? -17.537 -14.488 11.634 1.00 83.00 89 GLU A C 1
ATOM 715 O O . GLU A 1 89 ? -18.564 -15.058 11.998 1.00 83.00 89 GLU A O 1
ATOM 720 N N . LEU A 1 90 ? -17.559 -13.447 10.794 1.00 85.12 90 LEU A N 1
ATOM 721 C CA . LEU A 1 90 ? -18.804 -12.897 10.248 1.00 85.12 90 LEU A CA 1
ATOM 722 C C . LEU A 1 90 ? -19.385 -13.738 9.104 1.00 85.12 90 LEU A C 1
ATOM 724 O O . LEU A 1 90 ? -20.577 -13.637 8.830 1.00 85.12 90 LEU A O 1
ATOM 728 N N . THR A 1 91 ? -18.603 -14.652 8.519 1.00 89.19 91 THR A N 1
ATOM 729 C CA . THR A 1 91 ? -19.119 -15.597 7.512 1.00 89.19 91 THR A CA 1
ATOM 730 C C . THR A 1 91 ? -19.979 -16.707 8.123 1.00 89.19 91 THR A C 1
ATOM 732 O O . THR A 1 91 ? -20.660 -17.441 7.406 1.00 89.19 91 THR A O 1
ATOM 735 N N . LEU A 1 92 ? -19.958 -16.854 9.452 1.00 89.56 92 LEU A N 1
ATOM 736 C CA . LEU A 1 92 ? -20.726 -17.872 10.157 1.00 89.56 92 LEU A CA 1
ATOM 737 C C . LEU A 1 92 ? -22.232 -17.570 10.105 1.00 89.56 92 LEU A C 1
ATOM 739 O O . LEU A 1 92 ? -22.639 -16.410 10.209 1.00 89.56 92 LEU A O 1
ATOM 743 N N . PRO A 1 93 ? -23.099 -18.602 10.068 1.00 93.38 93 PRO A N 1
ATOM 744 C CA . PRO A 1 93 ? -24.533 -18.403 10.219 1.00 93.38 93 PRO A CA 1
ATOM 745 C C . PRO A 1 93 ? -24.848 -17.626 11.500 1.00 93.38 93 PRO A C 1
ATOM 747 O O . PRO A 1 93 ? -24.325 -17.936 12.575 1.00 93.38 93 PRO A O 1
ATOM 750 N N . ARG A 1 94 ? -25.761 -16.653 11.405 1.00 91.19 94 ARG A N 1
ATOM 751 C CA . ARG A 1 94 ? -26.108 -15.725 12.497 1.00 91.19 94 ARG A CA 1
ATOM 752 C C . ARG A 1 94 ? -26.360 -16.416 13.841 1.00 91.19 94 ARG A C 1
ATOM 754 O O . ARG A 1 94 ? -25.926 -15.918 14.876 1.00 91.19 94 ARG A O 1
ATOM 761 N N . ALA A 1 95 ? -27.039 -17.564 13.836 1.00 91.81 95 ALA A N 1
ATOM 762 C CA . ALA A 1 95 ? -27.328 -18.330 15.049 1.00 91.81 95 ALA A CA 1
ATOM 763 C C . ALA A 1 95 ? -26.056 -18.847 15.747 1.00 91.81 95 ALA A C 1
ATOM 765 O O . ALA A 1 95 ? -25.971 -18.836 16.976 1.00 91.81 95 ALA A O 1
ATOM 766 N N . VAL A 1 96 ? -25.060 -19.275 14.967 1.00 91.62 96 VAL A N 1
ATOM 767 C CA . VAL A 1 96 ? -23.774 -19.777 15.464 1.00 91.62 96 VAL A CA 1
ATOM 768 C C . VAL A 1 96 ? -22.926 -18.617 15.977 1.00 91.62 96 VAL A C 1
ATOM 770 O O . VAL A 1 96 ? -22.44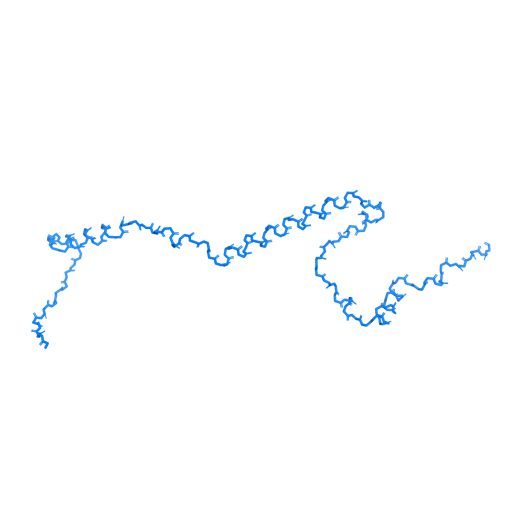5 -18.675 17.108 1.00 91.62 96 VAL A O 1
ATOM 773 N N . LEU A 1 97 ? -22.821 -17.533 15.201 1.00 91.12 97 LEU A N 1
ATOM 774 C CA . LEU A 1 97 ? -22.103 -16.324 15.613 1.00 91.12 97 LEU A CA 1
ATOM 775 C C . LEU A 1 97 ? -22.662 -15.755 16.925 1.00 91.12 97 LEU A C 1
ATOM 777 O O . LEU A 1 97 ? -21.900 -15.457 17.842 1.00 91.12 97 LEU A O 1
ATOM 781 N N . HIS A 1 98 ? -23.989 -15.674 17.057 1.00 88.50 98 HIS A N 1
ATOM 782 C CA . HIS A 1 98 ? -24.640 -15.199 18.278 1.00 88.50 98 HIS A CA 1
ATOM 783 C C . HIS A 1 98 ? -24.258 -16.036 19.508 1.00 88.50 98 HIS A C 1
ATOM 785 O O . HIS A 1 98 ? -23.933 -15.485 20.559 1.00 88.50 98 HIS A O 1
ATOM 791 N N . ARG A 1 99 ? -24.259 -17.371 19.386 1.00 90.38 99 ARG A N 1
ATOM 792 C CA . ARG A 1 99 ? -23.846 -18.266 20.480 1.00 90.38 99 ARG A CA 1
ATOM 793 C C . ARG A 1 99 ? -22.368 -18.089 20.828 1.00 90.38 99 ARG A C 1
ATOM 795 O O . ARG A 1 99 ? -22.038 -18.016 22.006 1.00 90.38 99 ARG A O 1
ATOM 802 N N . LEU A 1 100 ? -21.491 -17.980 19.828 1.00 89.12 100 LEU A N 1
ATOM 803 C CA . LEU A 1 100 ? -20.056 -17.750 20.035 1.00 89.12 100 LEU A CA 1
ATOM 804 C C . LEU A 1 100 ? -19.781 -16.435 20.767 1.00 89.12 100 LEU A C 1
ATOM 806 O O . LEU A 1 100 ? -18.992 -16.419 21.711 1.00 89.12 100 LEU A O 1
ATOM 810 N N . LEU A 1 101 ? -20.454 -15.351 20.374 1.00 88.88 101 LEU A N 1
ATOM 811 C CA . LEU A 1 101 ? -20.351 -14.064 21.061 1.00 88.88 101 LEU A CA 1
ATOM 812 C C . LEU A 1 101 ? -20.828 -14.179 22.510 1.00 88.88 101 LEU A C 1
ATOM 814 O O . LEU A 1 101 ? -20.089 -13.795 23.408 1.00 88.88 101 LEU A O 1
ATOM 818 N N . ALA A 1 102 ? -21.990 -14.795 22.750 1.00 88.56 102 ALA A N 1
ATOM 819 C CA . ALA A 1 102 ? -22.522 -14.992 24.099 1.00 88.56 102 ALA A CA 1
ATOM 820 C C . ALA A 1 102 ? -21.585 -15.810 25.008 1.00 88.56 102 ALA A C 1
ATOM 822 O O . ALA A 1 102 ? -21.489 -15.527 26.200 1.00 88.56 102 ALA A O 1
ATOM 823 N N . MET A 1 103 ? -20.871 -16.798 24.460 1.00 86.06 103 MET A N 1
ATOM 824 C CA . MET A 1 103 ? -19.857 -17.546 25.211 1.00 86.06 103 MET A CA 1
ATOM 825 C C . MET A 1 103 ? -18.624 -16.690 25.530 1.00 86.06 103 MET A C 1
ATOM 827 O O . MET A 1 103 ? -18.106 -16.773 26.638 1.00 86.06 103 MET A O 1
ATOM 831 N N . LYS A 1 104 ? -18.163 -15.849 24.593 1.00 82.44 104 LYS A N 1
ATOM 832 C CA . LYS A 1 104 ? -16.966 -15.005 24.773 1.00 82.44 104 LYS A CA 1
ATOM 833 C C . LYS A 1 104 ? -17.191 -13.796 25.680 1.00 82.44 104 LYS A C 1
ATOM 835 O O . LYS A 1 104 ? -16.309 -13.450 26.455 1.00 82.44 104 LYS A O 1
ATOM 840 N N . THR A 1 105 ? -18.341 -13.136 25.573 1.00 81.88 105 THR A N 1
ATOM 841 C CA . THR A 1 105 ? -18.662 -11.927 26.354 1.00 81.88 105 THR A CA 1
ATOM 842 C C . THR A 1 105 ? -19.400 -12.240 27.655 1.00 81.88 105 THR A C 1
ATOM 844 O O . THR A 1 105 ? -19.694 -11.335 28.434 1.00 81.88 105 THR A O 1
ATOM 847 N N . GLY A 1 106 ? -19.709 -13.519 27.885 1.00 73.19 106 GLY A N 1
ATOM 848 C CA . GLY A 1 106 ? -20.599 -13.9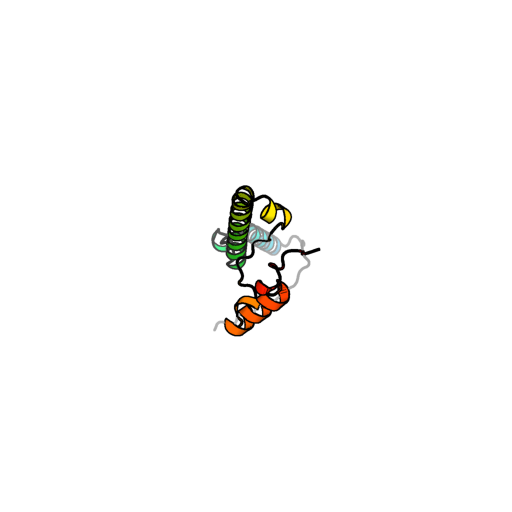80 28.938 1.00 73.19 106 GLY A CA 1
ATOM 849 C C . GLY A 1 106 ? -22.077 -13.720 28.607 1.00 73.19 106 GLY A C 1
ATOM 850 O O . GLY A 1 106 ? -22.410 -12.836 27.806 1.00 73.19 106 GLY A O 1
ATOM 851 N N . PRO A 1 107 ? -23.007 -14.465 29.227 1.00 60.59 107 PRO A N 1
ATOM 852 C CA . PRO A 1 107 ? -24.421 -14.156 29.123 1.00 60.59 107 PRO A CA 1
ATOM 853 C C . PRO A 1 107 ? -24.686 -12.809 29.800 1.00 60.59 107 PRO A C 1
ATOM 855 O O . PRO A 1 107 ? -24.438 -12.648 30.996 1.00 60.59 107 PRO A O 1
ATOM 858 N N . TRP A 1 108 ? -25.314 -11.875 29.082 1.00 53.97 108 TRP A N 1
ATOM 859 C CA . TRP A 1 108 ? -25.862 -10.632 29.649 1.00 53.97 108 TRP A CA 1
ATOM 860 C C . TRP A 1 108 ? -26.774 -10.868 30.874 1.00 53.97 108 TRP A C 1
ATOM 862 O O . TRP A 1 108 ? -27.015 -9.954 31.658 1.00 53.97 108 TRP A O 1
ATOM 872 N N . ARG A 1 109 ? -27.261 -12.105 31.065 1.00 47.62 109 ARG A N 1
ATOM 873 C CA . ARG A 1 109 ? -28.104 -12.535 32.192 1.00 47.62 109 ARG A CA 1
ATOM 874 C C . ARG A 1 109 ? -27.401 -12.648 33.549 1.00 47.62 109 ARG A C 1
ATOM 876 O O . ARG A 1 109 ? -28.113 -12.722 34.539 1.00 47.62 109 ARG A O 1
ATOM 883 N N . LEU A 1 110 ? -26.068 -12.651 33.633 1.00 45.34 110 LEU A N 1
ATOM 884 C CA . LEU A 1 110 ? -25.364 -12.847 34.916 1.00 45.34 110 LEU A CA 1
ATOM 885 C C . LEU A 1 110 ? -24.849 -11.552 35.574 1.00 45.34 110 LEU A C 1
ATOM 887 O O . LEU A 1 110 ? -24.280 -11.612 36.656 1.00 45.34 110 LEU A O 1
ATOM 891 N N . ARG A 1 111 ? -25.072 -10.368 34.977 1.00 44.47 111 ARG A N 1
ATOM 892 C CA . ARG A 1 111 ? -24.613 -9.070 35.530 1.00 44.47 111 ARG A CA 1
ATOM 893 C C . ARG A 1 111 ? -25.637 -8.305 36.386 1.00 44.47 111 ARG A C 1
ATOM 895 O O . ARG A 1 111 ? -25.377 -7.167 36.760 1.00 44.47 111 ARG A O 1
ATOM 902 N N . ARG A 1 112 ? -26.781 -8.909 36.728 1.00 42.50 112 ARG A N 1
ATOM 903 C CA . ARG A 1 112 ? -27.713 -8.395 37.752 1.00 42.50 112 ARG A CA 1
ATOM 904 C C . AR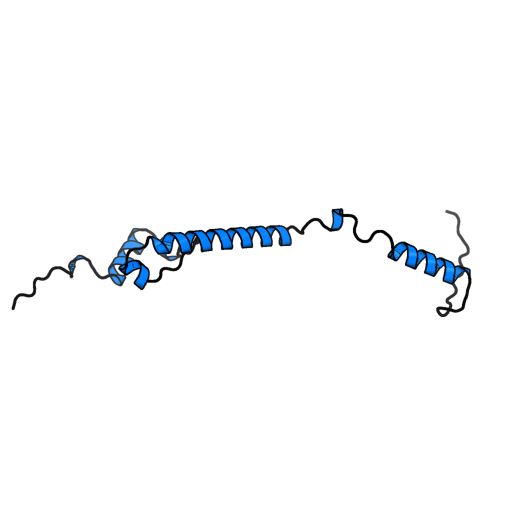G A 1 112 ? -27.998 -9.478 38.789 1.00 42.50 112 ARG A C 1
ATOM 906 O O . ARG A 1 112 ? -29.052 -10.100 38.768 1.00 42.50 112 ARG A O 1
ATOM 913 N N . LEU A 1 113 ? -27.067 -9.676 39.709 1.00 39.06 113 LEU A N 1
ATOM 914 C CA . LEU A 1 113 ? -27.428 -10.068 41.065 1.00 39.06 113 LEU A CA 1
ATOM 915 C C . LEU A 1 113 ? -27.021 -8.888 41.953 1.00 39.06 113 LEU A C 1
ATOM 917 O O . LEU A 1 113 ? -25.851 -8.507 41.915 1.00 39.06 113 LEU A O 1
ATOM 921 N N . PRO A 1 114 ? -27.954 -8.243 42.674 1.00 39.94 114 PRO A N 1
ATOM 922 C CA . PRO A 1 114 ? -27.560 -7.345 43.741 1.00 39.94 114 PRO A CA 1
ATOM 923 C C . PRO A 1 114 ? -26.843 -8.185 44.795 1.00 39.94 114 PRO A C 1
ATOM 925 O O . PRO A 1 114 ? -27.364 -9.218 45.219 1.00 39.94 114 PRO A O 1
ATOM 928 N N . SER A 1 115 ? -25.648 -7.753 45.191 1.00 35.44 115 SER A N 1
ATOM 929 C CA . SER A 1 115 ? -24.985 -8.245 46.391 1.00 35.44 115 SER A CA 1
ATOM 930 C C . SER A 1 115 ? -25.889 -7.937 47.583 1.00 35.44 115 SER A C 1
ATOM 932 O O . SER A 1 115 ? -25.903 -6.819 48.087 1.00 35.44 115 SER A O 1
ATOM 934 N N . ALA A 1 116 ? -26.697 -8.912 47.980 1.00 38.84 116 ALA A N 1
ATOM 935 C CA . ALA A 1 116 ? -27.193 -9.011 49.336 1.00 38.84 116 ALA A CA 1
ATOM 936 C C . ALA A 1 116 ? -26.143 -9.803 50.115 1.00 38.84 116 ALA A C 1
ATOM 938 O O . ALA A 1 116 ? -25.934 -10.980 49.817 1.00 38.84 116 ALA A O 1
ATOM 939 N N . ILE A 1 117 ? -25.432 -9.107 50.999 1.00 39.62 117 ILE A N 1
ATOM 940 C CA . ILE A 1 117 ? -25.151 -9.404 52.415 1.00 39.62 117 ILE A CA 1
ATOM 941 C C . ILE A 1 117 ? -24.450 -8.160 52.966 1.00 39.62 117 ILE A C 1
ATOM 943 O O . ILE A 1 117 ? -23.482 -7.700 52.318 1.00 39.62 117 ILE A O 1
#

InterPro domains:
  IPR002156 Ribonuclease H domain [PS50879] (1-32)
  IPR012337 Ribonuclease H-like superfamily [SSF53098] (2-34)
  IPR036397 Ribonuclease H superfamily [G3DSA:3.30.420.10] (1-50)

Secondary structure (DSSP, 8-state):
-PPP--------TTS--HHHHHHHHHHHHHHTS-S--TTTTSPPHHHHHHHHHHHHHHHHHHHHHHHHHHS-HHHHHH-PPP-SSPPGGGGS-HHHHHHHHHHHH--GGGS------

pLDDT: mean 80.13, std 15.36, range [35.44, 96.31]

Organism: NCBI:txid38457

Foldseek 3Di:
DDDDPDDDDDDDPPPPPVVVVVVVVVVVVVVVPPDDDCVNVDQDPVRVVVVVVVVVVVVQVVVVVVVLVVDDPVVVVVVDDDDPDDDPLVVDDPVVSVVVVCVVVPPPVPPDDPDDD

Sequence (117 aa):
MKQLDIRIKWSPGHMEIEGNEEADRLANAGATGPMDQAIDKLPTISGVRTIVRQKRLYAETNWWEEMKTSLSAGYKEWSPKYNTKEPKELTLPRAVLHRLLAMKTGPWRLRRLPSAI

Radius of gyration: 36.58 Å; chains: 1; bounding box: 71×31×110 Å